Protein AF-A0A822GQC3-F1 (afdb_monomer_lite)

Sequence (49 aa):
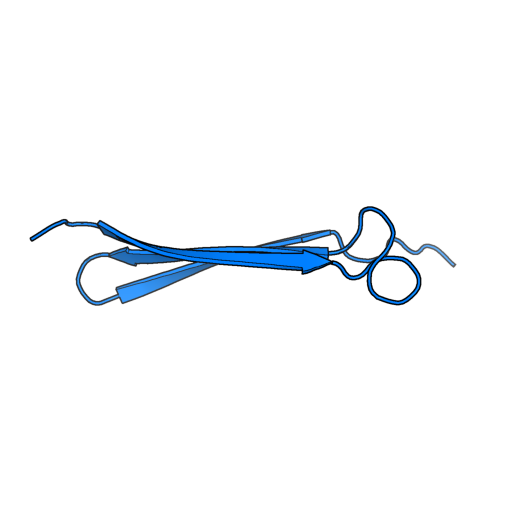TSKYTLISRSSVPTGFIGFAGNKGGVGIRFRFYETDIRFINSHSASGDG

Structure (mmCIF, N/CA/C/O backbone):
data_AF-A0A822GQC3-F1
#
_entry.id   AF-A0A822GQC3-F1
#
loop_
_atom_site.group_PDB
_atom_site.id
_atom_site.type_symbol
_atom_site.label_atom_id
_atom_site.label_alt_id
_atom_site.label_comp_id
_atom_site.label_asym_id
_atom_site.label_entity_id
_atom_site.label_seq_id
_atom_site.pdbx_PDB_ins_code
_atom_site.Cartn_x
_atom_site.Cartn_y
_atom_site.Cartn_z
_atom_site.occupancy
_atom_site.B_iso_or_equiv
_atom_site.auth_seq_id
_atom_site.auth_comp_id
_atom_site.auth_asym_id
_atom_site.auth_atom_id
_atom_site.pdbx_PDB_model_num
ATOM 1 N N . THR A 1 1 ? -14.509 -4.928 21.063 1.00 64.62 1 THR A N 1
ATOM 2 C CA . THR A 1 1 ? -13.835 -4.095 20.044 1.00 64.62 1 THR A CA 1
ATOM 3 C C . THR A 1 1 ? -12.419 -4.594 19.856 1.00 64.62 1 THR A C 1
ATOM 5 O O . THR A 1 1 ? -11.746 -4.805 20.860 1.00 64.62 1 THR A O 1
ATOM 8 N N . SER A 1 2 ? -11.982 -4.870 18.622 1.00 72.31 2 SER A N 1
ATOM 9 C CA . SER A 1 2 ? -10.609 -5.339 18.385 1.00 72.31 2 SER A CA 1
ATOM 10 C C . SER A 1 2 ? -9.617 -4.263 18.830 1.00 72.31 2 SER A C 1
ATOM 12 O O . SER A 1 2 ? -9.737 -3.115 18.406 1.00 72.31 2 SER A O 1
ATOM 14 N N . LYS A 1 3 ? -8.661 -4.616 19.699 1.00 85.38 3 LYS A N 1
ATOM 15 C CA . 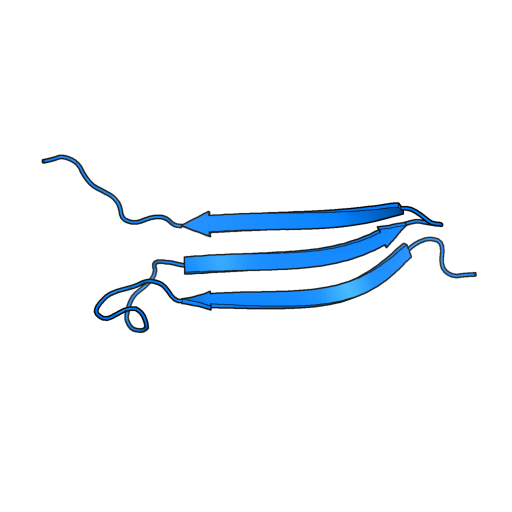LYS A 1 3 ? -7.668 -3.667 20.247 1.00 85.38 3 LYS A CA 1
ATOM 16 C C . LYS A 1 3 ? -6.781 -3.076 19.150 1.00 85.38 3 LYS A C 1
ATOM 18 O O . LYS A 1 3 ? -6.306 -1.954 19.278 1.00 85.38 3 LYS A O 1
ATOM 23 N N . TYR A 1 4 ? -6.603 -3.824 18.065 1.00 90.25 4 TYR A N 1
ATOM 24 C CA . TYR A 1 4 ? -5.941 -3.376 16.853 1.00 90.25 4 TYR A CA 1
ATOM 25 C C . TYR A 1 4 ? -6.734 -3.819 15.621 1.00 90.25 4 TYR A C 1
ATOM 27 O O . TYR A 1 4 ? -7.327 -4.899 15.601 1.00 90.25 4 TYR A O 1
ATOM 35 N N . THR A 1 5 ? -6.744 -2.990 14.584 1.00 95.31 5 THR A N 1
ATOM 36 C CA . THR A 1 5 ? -7.318 -3.326 13.275 1.00 95.31 5 THR A CA 1
ATOM 37 C C . THR A 1 5 ? -6.321 -2.945 12.198 1.00 95.31 5 THR A C 1
ATOM 39 O O . THR A 1 5 ? -5.882 -1.797 12.144 1.00 95.31 5 THR A O 1
ATOM 42 N N . LEU A 1 6 ? -5.95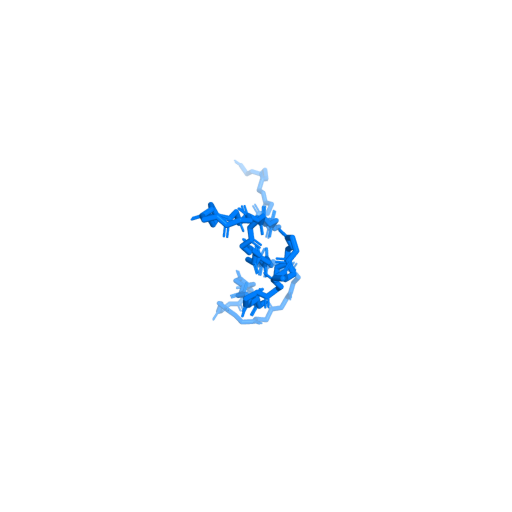4 -3.892 11.335 1.00 9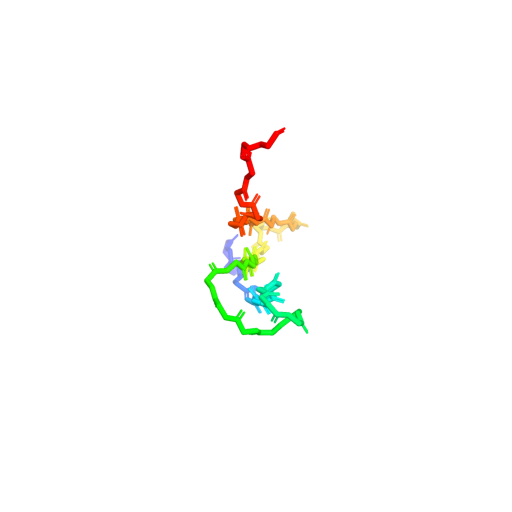5.12 6 LEU A N 1
ATOM 43 C CA . LEU A 1 6 ? -5.174 -3.564 10.149 1.00 95.12 6 LEU A CA 1
ATOM 44 C C . LEU A 1 6 ? -6.060 -2.790 9.167 1.00 95.12 6 LEU A C 1
ATOM 46 O O . LEU A 1 6 ? -7.109 -3.283 8.767 1.00 95.12 6 LEU A O 1
ATOM 50 N N . ILE A 1 7 ? -5.625 -1.594 8.778 1.00 97.06 7 ILE A N 1
ATOM 51 C CA . ILE A 1 7 ? -6.387 -0.692 7.910 1.00 97.06 7 ILE A CA 1
ATOM 52 C C . ILE A 1 7 ? -5.947 -0.832 6.456 1.00 97.06 7 ILE A C 1
ATOM 54 O O . ILE A 1 7 ? -6.784 -0.962 5.569 1.00 97.06 7 ILE A O 1
ATOM 58 N N . SER A 1 8 ? -4.640 -0.788 6.186 1.00 97.56 8 SER A N 1
ATOM 59 C CA . SER A 1 8 ? -4.146 -0.844 4.810 1.00 97.56 8 SER A CA 1
ATOM 60 C C . SER A 1 8 ? -2.701 -1.315 4.706 1.00 97.56 8 SER A C 1
ATOM 62 O O . SER A 1 8 ? -1.925 -1.269 5.665 1.00 97.56 8 SER A O 1
ATOM 64 N N . ARG A 1 9 ? -2.356 -1.763 3.496 1.00 97.81 9 ARG A N 1
ATOM 65 C CA . ARG A 1 9 ? -0.994 -2.041 3.042 1.00 97.81 9 ARG A CA 1
ATOM 66 C C . ARG A 1 9 ? -0.756 -1.249 1.760 1.00 97.81 9 ARG A C 1
ATOM 68 O O . ARG A 1 9 ? -1.674 -1.131 0.951 1.00 97.81 9 ARG A O 1
ATOM 75 N N . SER A 1 10 ? 0.445 -0.722 1.574 1.00 97.38 10 SER A N 1
ATOM 76 C CA . SER A 1 10 ? 0.834 -0.010 0.357 1.00 97.38 10 SER A CA 1
ATOM 77 C C . SER A 1 10 ? 2.233 -0.411 -0.088 1.00 97.38 10 SER A C 1
ATOM 79 O O . SER A 1 10 ? 3.090 -0.749 0.730 1.00 97.38 10 SER A O 1
ATOM 81 N N . SER A 1 11 ? 2.465 -0.352 -1.395 1.00 96.31 11 SER A N 1
ATOM 82 C CA . SER A 1 11 ? 3.786 -0.482 -1.997 1.00 96.31 11 SER A CA 1
ATOM 83 C C . SER A 1 11 ? 3.895 0.511 -3.145 1.00 96.31 11 SER A C 1
ATOM 85 O O . SER A 1 11 ? 2.958 0.648 -3.930 1.00 96.31 11 SER A O 1
ATOM 87 N N . VAL A 1 12 ? 5.014 1.228 -3.200 1.00 96.19 12 VAL A N 1
ATOM 88 C CA . VAL A 1 12 ? 5.317 2.198 -4.252 1.00 96.19 12 VAL A CA 1
ATOM 89 C C . VAL A 1 12 ? 6.685 1.837 -4.831 1.00 96.19 12 VAL A C 1
ATOM 91 O O . VAL A 1 12 ? 7.686 2.013 -4.129 1.00 96.19 12 VAL A O 1
ATOM 94 N N . PRO A 1 13 ? 6.757 1.304 -6.064 1.00 95.44 13 PRO A N 1
ATOM 95 C CA . PRO A 1 13 ? 8.030 1.130 -6.751 1.00 95.44 13 PRO A CA 1
ATOM 96 C C . PRO A 1 13 ? 8.585 2.502 -7.152 1.00 95.44 13 PRO A C 1
ATOM 98 O O . PRO A 1 13 ? 7.830 3.401 -7.507 1.00 95.44 13 PRO A O 1
ATOM 101 N N . THR A 1 14 ? 9.905 2.673 -7.069 1.00 93.56 14 THR A N 1
ATOM 102 C CA . THR A 1 14 ? 10.595 3.923 -7.449 1.00 93.56 14 THR A CA 1
ATOM 103 C C . THR A 1 14 ? 11.927 3.646 -8.155 1.00 93.56 14 THR A C 1
ATOM 105 O O . THR A 1 14 ? 12.866 4.434 -8.056 1.00 93.56 14 THR A O 1
ATOM 108 N N . GLY A 1 15 ? 12.059 2.476 -8.783 1.00 85.62 15 GLY A N 1
ATOM 109 C CA . GLY A 1 15 ? 13.274 2.064 -9.488 1.00 85.62 15 GLY A CA 1
ATOM 110 C C . GLY A 1 15 ? 13.525 2.843 -10.787 1.00 85.62 15 GLY A C 1
ATOM 111 O O . GLY A 1 15 ? 12.997 3.935 -10.988 1.00 85.62 15 GLY A O 1
ATOM 112 N N . PHE A 1 16 ? 14.316 2.269 -11.697 1.00 82.69 16 PHE A N 1
ATOM 113 C CA . PHE A 1 16 ? 14.451 2.741 -13.076 1.00 82.69 16 PHE A CA 1
ATOM 114 C C . PHE A 1 16 ? 13.086 3.104 -13.659 1.00 82.69 16 PHE A C 1
ATOM 116 O O . PHE A 1 16 ? 12.108 2.372 -13.486 1.00 82.69 16 PHE A O 1
ATOM 123 N N . ILE A 1 17 ? 13.037 4.266 -14.317 1.00 82.69 17 ILE A N 1
ATOM 124 C CA . ILE A 1 17 ? 11.833 4.868 -14.913 1.00 82.69 17 ILE A CA 1
ATOM 125 C C . ILE A 1 17 ? 10.629 4.984 -13.956 1.00 82.69 17 ILE A C 1
ATOM 127 O O . ILE A 1 17 ? 9.496 5.104 -14.403 1.00 82.69 17 ILE A O 1
ATOM 131 N N . GLY A 1 18 ? 10.862 4.946 -12.640 1.00 78.75 18 GLY A N 1
ATOM 132 C CA . GLY A 1 18 ? 9.824 5.020 -11.612 1.00 78.75 18 GLY A CA 1
ATOM 133 C C . GLY A 1 18 ? 9.103 3.700 -11.322 1.00 78.75 18 GLY A C 1
ATOM 134 O O . GLY A 1 18 ? 8.260 3.677 -10.436 1.00 78.75 18 GLY A O 1
ATOM 135 N N . PHE A 1 19 ? 9.430 2.598 -12.010 1.00 79.88 19 PHE A N 1
ATOM 136 C CA . PHE A 1 19 ? 8.675 1.339 -11.885 1.00 79.88 19 PHE A CA 1
ATOM 137 C C . PHE A 1 19 ? 9.535 0.068 -11.855 1.00 79.88 19 PHE A C 1
ATOM 139 O O . PHE A 1 19 ? 9.135 -0.911 -11.230 1.00 79.88 19 PHE A O 1
ATOM 146 N N . ALA A 1 20 ? 10.703 0.050 -12.501 1.00 78.62 20 ALA A N 1
ATOM 147 C CA . ALA A 1 20 ? 11.498 -1.162 -12.703 1.00 78.62 20 ALA A CA 1
ATOM 148 C C . ALA A 1 20 ? 12.742 -1.204 -11.800 1.00 78.62 20 ALA A C 1
ATOM 150 O O . ALA A 1 20 ? 13.510 -0.257 -11.742 1.00 78.62 20 ALA A O 1
ATOM 151 N N . GLY A 1 21 ? 13.001 -2.312 -11.108 1.00 87.25 21 GLY A N 1
ATOM 152 C CA . GLY A 1 21 ? 14.160 -2.469 -10.214 1.00 87.25 21 GLY A CA 1
ATOM 153 C C . GLY A 1 21 ? 13.757 -2.731 -8.761 1.00 87.25 21 GLY A C 1
ATOM 154 O O . GLY A 1 21 ? 12.622 -3.110 -8.495 1.00 87.25 21 GLY A O 1
ATOM 155 N N . ASN A 1 22 ? 14.694 -2.562 -7.816 1.00 91.19 22 ASN A N 1
ATOM 156 C CA . ASN A 1 22 ? 14.508 -2.960 -6.408 1.00 91.19 22 ASN A CA 1
ATOM 157 C C . ASN A 1 22 ? 14.340 -1.800 -5.410 1.00 91.19 22 ASN A C 1
ATOM 159 O O . ASN A 1 22 ? 14.381 -2.031 -4.199 1.00 91.19 22 ASN A O 1
ATOM 163 N N . LYS A 1 23 ? 14.198 -0.565 -5.905 1.00 94.62 23 LYS A N 1
ATOM 164 C CA . LYS A 1 23 ? 13.994 0.635 -5.082 1.00 94.62 23 LYS A CA 1
ATOM 165 C C . LYS A 1 23 ? 12.510 0.943 -4.941 1.00 94.62 23 LYS A C 1
ATOM 167 O O . LYS A 1 23 ? 11.732 0.714 -5.869 1.00 94.62 23 LYS A O 1
ATOM 172 N N . GLY A 1 24 ? 12.130 1.466 -3.786 1.00 95.75 24 GLY A N 1
ATOM 173 C CA . GLY A 1 24 ? 10.741 1.778 -3.482 1.00 95.75 24 GLY A CA 1
ATOM 174 C C . GLY A 1 24 ? 10.463 1.820 -1.991 1.00 95.75 24 GLY A C 1
ATOM 175 O O . GLY A 1 24 ? 11.372 1.761 -1.163 1.00 95.75 24 GLY A O 1
ATOM 176 N N . GLY A 1 25 ? 9.182 1.901 -1.650 1.00 96.81 25 GLY A N 1
ATOM 177 C CA . GLY A 1 25 ? 8.706 1.891 -0.274 1.00 96.81 25 GLY A CA 1
ATOM 178 C C . GLY A 1 25 ? 7.562 0.912 -0.061 1.00 96.81 25 GLY A C 1
ATOM 179 O O . GLY A 1 25 ? 6.763 0.648 -0.962 1.00 96.81 25 GLY A O 1
ATOM 180 N N . VAL A 1 26 ? 7.468 0.395 1.157 1.00 97.81 26 VAL A N 1
ATOM 181 C CA . VAL A 1 26 ? 6.336 -0.397 1.640 1.00 97.81 26 VAL A CA 1
ATOM 182 C C . VAL A 1 26 ? 5.793 0.219 2.918 1.00 97.81 26 VAL A C 1
ATOM 184 O O . VAL A 1 26 ? 6.538 0.779 3.723 1.00 97.81 26 VAL A O 1
ATOM 187 N N . GLY A 1 27 ? 4.481 0.120 3.102 1.00 98.06 27 GLY A N 1
ATOM 188 C CA . GLY A 1 27 ? 3.799 0.693 4.250 1.00 98.06 27 GLY A CA 1
ATOM 189 C C . GLY A 1 27 ? 2.702 -0.206 4.793 1.00 98.06 27 GLY A C 1
ATOM 190 O O . GLY A 1 27 ? 1.991 -0.872 4.036 1.00 98.06 27 GLY A O 1
ATOM 191 N N . ILE A 1 28 ? 2.533 -0.180 6.113 1.00 98.06 28 ILE A N 1
ATOM 192 C CA . ILE A 1 28 ? 1.356 -0.727 6.792 1.00 98.06 28 ILE A CA 1
ATOM 193 C C . ILE A 1 28 ? 0.724 0.345 7.671 1.00 98.06 28 ILE A C 1
ATOM 195 O O . ILE A 1 28 ? 1.419 1.120 8.329 1.00 98.06 28 ILE A O 1
ATOM 199 N N . ARG A 1 29 ? -0.608 0.369 7.704 1.00 98.06 29 ARG A N 1
ATOM 200 C CA . ARG A 1 29 ? -1.386 1.178 8.641 1.00 98.06 29 ARG A CA 1
ATOM 201 C C . ARG A 1 29 ? -2.254 0.263 9.474 1.00 98.06 29 ARG A C 1
ATOM 203 O O . ARG A 1 29 ? -3.022 -0.529 8.927 1.00 98.06 29 ARG A O 1
ATOM 210 N N . PHE A 1 30 ? -2.203 0.435 10.781 1.00 96.94 30 PHE A N 1
ATOM 211 C CA . PHE A 1 30 ? -3.165 -0.158 11.695 1.00 96.94 30 PHE A CA 1
ATOM 212 C C . PHE A 1 30 ? -3.692 0.916 12.636 1.00 96.94 30 PHE A C 1
ATOM 214 O O . PHE A 1 30 ? -3.057 1.944 12.869 1.00 96.94 30 PHE A O 1
ATOM 221 N N . ARG A 1 31 ? -4.886 0.670 13.153 1.00 97.00 31 ARG A N 1
ATOM 222 C CA . ARG A 1 31 ? -5.494 1.476 14.197 1.00 97.00 31 ARG A CA 1
ATOM 223 C C . ARG A 1 31 ? -5.400 0.716 15.508 1.00 97.00 31 ARG A C 1
ATOM 225 O O . ARG A 1 31 ? -5.821 -0.438 15.555 1.00 97.00 31 ARG A O 1
ATOM 232 N N . PHE A 1 32 ? -4.851 1.349 16.536 1.00 95.69 32 PHE A N 1
ATOM 233 C CA . PHE A 1 32 ? -4.801 0.845 17.904 1.00 95.69 32 PHE A CA 1
ATOM 234 C C . PHE A 1 32 ? -5.667 1.754 18.776 1.00 95.69 32 PHE A C 1
ATOM 236 O O . PHE A 1 32 ? -5.359 2.934 18.930 1.00 95.69 32 PHE A O 1
ATOM 243 N N . TYR A 1 33 ? -6.786 1.228 19.280 1.00 93.25 33 TYR A N 1
ATOM 244 C CA . TYR A 1 33 ? -7.890 2.034 19.822 1.00 93.25 33 TYR A CA 1
ATOM 245 C C . TYR A 1 33 ? -8.326 3.147 18.849 1.00 93.25 33 TYR A C 1
ATOM 247 O O . TYR A 1 33 ? -8.848 2.853 17.774 1.00 93.25 33 TYR A O 1
ATOM 255 N N . GLU A 1 34 ? -8.102 4.411 19.201 1.00 93.94 34 GLU A N 1
ATOM 256 C CA . GLU A 1 34 ? -8.448 5.587 18.394 1.00 93.94 34 GLU A CA 1
ATOM 257 C C . GLU A 1 34 ? -7.233 6.167 17.653 1.00 93.94 34 GLU A C 1
ATOM 259 O O . GLU A 1 34 ? -7.370 7.077 16.838 1.00 93.94 34 GLU A O 1
ATOM 264 N N . THR A 1 35 ? -6.038 5.619 17.885 1.00 96.00 35 THR A N 1
ATOM 265 C CA . THR A 1 35 ? -4.791 6.100 17.290 1.00 96.00 35 THR A CA 1
ATOM 266 C C . THR A 1 35 ? -4.468 5.348 16.004 1.00 96.00 35 THR A C 1
ATOM 268 O O . THR A 1 35 ? -4.398 4.119 15.973 1.00 96.00 35 THR A O 1
ATOM 271 N N . ASP A 1 36 ? -4.221 6.090 14.926 1.00 97.38 36 ASP A N 1
ATOM 272 C CA . ASP A 1 36 ? -3.695 5.547 13.676 1.00 97.38 36 ASP A CA 1
ATOM 273 C C . ASP A 1 36 ? -2.164 5.539 13.684 1.00 97.38 36 ASP A C 1
ATOM 275 O O . ASP A 1 36 ? -1.532 6.585 13.812 1.00 97.38 36 ASP A O 1
ATOM 279 N N . ILE A 1 37 ? -1.569 4.362 13.480 1.00 97.44 37 ILE A N 1
ATOM 280 C CA .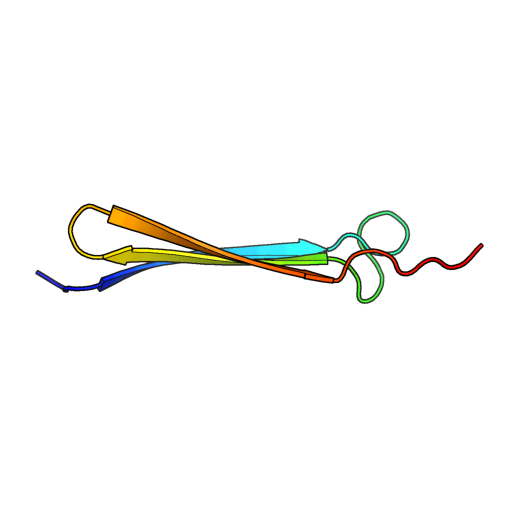 ILE A 1 37 ? -0.117 4.171 13.429 1.00 97.44 37 ILE A CA 1
ATOM 281 C C . ILE A 1 37 ? 0.266 3.657 12.040 1.00 97.44 37 ILE A C 1
ATOM 283 O O . ILE A 1 37 ? -0.389 2.773 11.475 1.00 97.44 37 ILE A O 1
ATOM 287 N N . ARG A 1 38 ? 1.330 4.233 11.470 1.00 97.56 38 ARG A N 1
ATOM 288 C CA . ARG A 1 38 ? 1.859 3.868 10.153 1.00 97.56 38 ARG A CA 1
ATOM 289 C C . ARG A 1 38 ? 3.339 3.548 10.259 1.00 97.56 38 ARG A C 1
ATOM 291 O O . ARG A 1 38 ? 4.108 4.374 10.736 1.00 97.56 38 ARG A O 1
ATOM 298 N N . PHE A 1 39 ? 3.723 2.380 9.762 1.00 98.00 39 PHE A N 1
ATOM 299 C CA . PHE A 1 39 ? 5.124 2.024 9.572 1.00 98.00 39 PHE A CA 1
ATOM 300 C C . PHE A 1 39 ? 5.444 2.090 8.088 1.00 98.00 39 PHE A C 1
ATOM 302 O O . PHE A 1 39 ? 4.754 1.456 7.289 1.00 98.00 39 PHE A O 1
ATOM 309 N N . ILE A 1 40 ? 6.475 2.859 7.743 1.00 98.12 40 ILE A N 1
ATOM 310 C CA . ILE A 1 40 ? 6.991 2.995 6.383 1.00 98.12 40 ILE A CA 1
ATOM 311 C C . ILE A 1 40 ? 8.432 2.501 6.381 1.00 98.12 40 ILE A C 1
ATOM 313 O O . ILE A 1 40 ? 9.235 2.931 7.205 1.00 98.12 40 ILE A O 1
ATOM 317 N N . ASN A 1 41 ? 8.744 1.607 5.450 1.00 97.69 41 ASN A N 1
ATOM 318 C CA . ASN A 1 41 ? 10.107 1.201 5.141 1.00 97.69 41 ASN A CA 1
ATOM 319 C C . ASN A 1 41 ? 10.411 1.586 3.692 1.00 97.69 41 ASN A C 1
ATOM 321 O O . ASN A 1 41 ? 9.595 1.319 2.808 1.00 97.69 41 ASN A O 1
ATOM 325 N N . SER A 1 42 ? 11.570 2.189 3.442 1.00 96.44 42 SER A N 1
ATOM 326 C CA . SER A 1 42 ? 11.989 2.624 2.110 1.00 96.44 42 SER A CA 1
ATOM 327 C C . SER A 1 42 ? 13.407 2.178 1.783 1.00 96.44 42 SER A C 1
ATOM 329 O O . SER A 1 42 ? 14.333 2.397 2.558 1.00 96.44 42 SER A O 1
ATOM 331 N N . HIS A 1 43 ? 13.575 1.630 0.584 1.00 94.69 43 HIS A N 1
ATOM 332 C CA . HIS A 1 43 ? 14.860 1.382 -0.051 1.00 94.69 43 HIS A CA 1
ATOM 333 C C . HIS A 1 43 ? 15.086 2.466 -1.107 1.00 94.69 43 HIS A C 1
ATOM 335 O O . HIS A 1 43 ? 14.632 2.346 -2.249 1.00 94.69 43 HIS A O 1
ATOM 341 N N . SER A 1 44 ? 15.752 3.546 -0.701 1.00 92.19 44 SER A N 1
ATOM 342 C CA . SER A 1 44 ? 16.076 4.676 -1.575 1.00 92.19 44 SER A CA 1
ATOM 343 C C . SER A 1 44 ? 17.175 4.321 -2.572 1.00 92.19 44 SER A C 1
ATOM 345 O O . SER A 1 44 ? 17.928 3.362 -2.376 1.00 92.19 44 SER A O 1
ATOM 347 N N . ALA A 1 45 ? 17.272 5.100 -3.651 1.00 90.75 45 ALA A N 1
ATOM 348 C CA . ALA A 1 45 ? 18.401 5.009 -4.566 1.00 90.75 45 ALA A CA 1
ATOM 349 C C . ALA A 1 45 ? 19.716 5.120 -3.779 1.00 90.75 45 ALA A C 1
ATOM 351 O O . ALA A 1 45 ? 19.884 6.022 -2.960 1.00 90.75 45 ALA A O 1
ATOM 352 N N . SER A 1 46 ? 20.615 4.166 -4.003 1.00 88.06 46 SER A N 1
ATOM 353 C CA . SER A 1 46 ? 21.980 4.231 -3.494 1.00 88.06 46 SER A CA 1
ATOM 354 C C . SER A 1 46 ? 22.770 5.201 -4.361 1.00 88.06 46 SER A C 1
ATOM 356 O O . SER A 1 46 ? 22.620 5.173 -5.583 1.00 88.06 46 SER A O 1
ATOM 358 N N . GLY A 1 47 ? 23.638 5.997 -3.756 1.00 84.62 47 GLY A N 1
ATOM 359 C CA . GLY A 1 47 ? 24.597 6.808 -4.484 1.00 84.62 47 GLY A CA 1
ATOM 360 C C . GLY A 1 47 ? 25.839 7.016 -3.638 1.00 84.62 47 GLY A C 1
ATOM 361 O O . GLY A 1 47 ? 25.710 7.423 -2.492 1.00 84.62 47 GLY A O 1
ATOM 362 N N . ASP A 1 48 ? 26.989 6.736 -4.240 1.00 65.56 48 ASP A N 1
ATOM 363 C CA . ASP A 1 48 ? 28.246 7.432 -3.996 1.00 65.56 48 ASP A CA 1
ATOM 364 C C . ASP A 1 48 ? 28.725 7.859 -5.386 1.00 65.56 48 ASP A C 1
ATOM 366 O O . ASP A 1 48 ? 28.938 7.017 -6.264 1.00 65.56 48 ASP A O 1
ATOM 370 N N . GLY A 1 49 ? 28.778 9.170 -5.604 1.00 48.22 49 GLY A N 1
ATOM 371 C CA . GLY A 1 49 ? 29.263 9.825 -6.812 1.00 48.22 49 GLY A CA 1
ATOM 372 C C . GLY A 1 49 ? 29.980 11.097 -6.414 1.00 48.22 49 GLY A C 1
ATOM 373 O O . GLY A 1 49 ? 29.366 11.869 -5.643 1.00 48.22 49 GLY A O 1
#

Radius of gyration: 14.89 Å; chains: 1; bounding box: 43×15×35 Å

Secondary structure (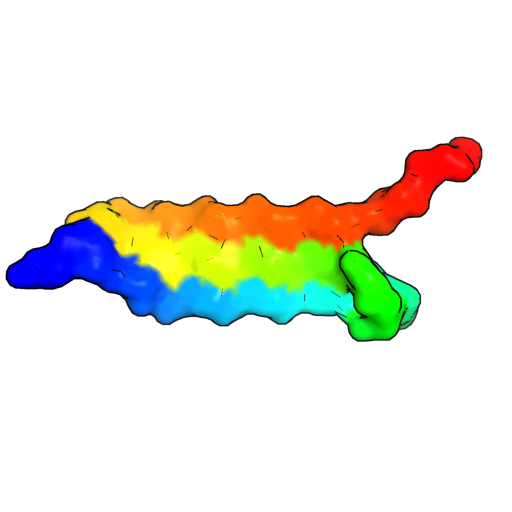DSSP, 8-state):
--SEEEEEEEEEE-SBTTTBSS-EEEEEEEEETTEEEEEEEEEPPP---

Foldseek 3Di:
DPQKDWDDKDWFACPVVRHDDDWTKIKTWMDGPNDIDMDMDTDHDDDDD

pLDDT: mean 90.61, std 10.3, range [48.22, 98.12]